Protein AF-A0AAU6KFI2-F1 (afdb_monomer)

Solvent-accessible surface area (backbone atoms only — not comparable to full-atom values): 9876 Å² total; per-resi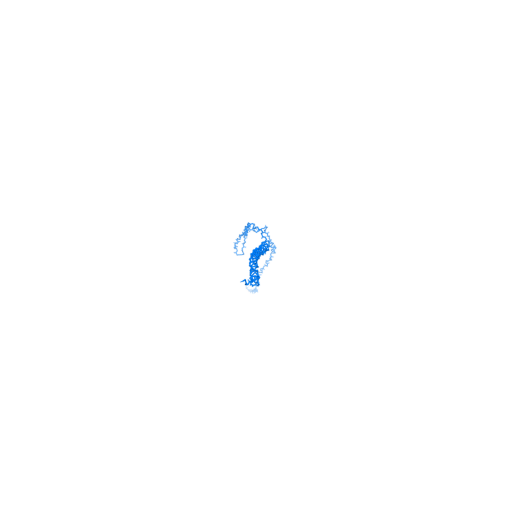due (Å²): 135,86,82,89,79,89,77,86,73,82,93,70,80,80,79,83,76,83,74,81,78,79,80,74,78,74,84,74,73,82,85,69,81,79,74,65,102,56,86,59,60,63,48,74,50,75,45,99,86,72,48,74,49,73,48,70,58,79,76,77,81,71,77,72,80,70,75,82,68,79,86,72,51,65,66,58,52,47,42,49,55,64,44,54,45,42,50,50,51,53,51,48,52,52,51,50,52,50,50,53,52,50,51,51,51,52,52,50,50,52,52,51,51,51,50,50,56,52,50,50,52,51,47,50,52,55,57,51,60,57,59,62,62,54,58,57,58,59,52,52,52,52,50,49,51,51,66,72,65,62,72,84,125

pLDDT: mean 76.29, std 14.32, range [43.41, 98.62]

Mean predicted aligned error: 21.44 Å

Sequence (153 aa):
MYPEHTGHLPAERAVTIHQPTPITPVQAAPLVPVQPAGVPAVASIVLPDGRVVTGYAIEPAKPEPVAAKPAVSRAAVNIALGGIGFAAFCGGLALLTAFVAALAAFIHQLIILAAVIFGGWIAVQVFSANSHRGSGTTVNIRKAVIKRNHFHG

Secondary structure (DSSP, 8-state):
----------S-------PPPP-PPP-PPP------SS--SEEEEE-TTS-EEEEEPPPP-PPP---------HHHHHIIIIIIIHHHHHHHHHHHHHHHHHHHHHHHHHHHHHHHHHHHHHHHHHHHHHHGGGHHHHHHHHHHHHHHS----

Foldseek 3Di:
DDDDDDDDDDPDDDDPDDDPDDDDPDPDDPPDPPDDPDDPQKDWDQDPVRDIDIDGDDDPPDPDPPPPDPPPPPVNVCCVCVPVVVCCVVVVVVVVVVVVVVVVVVVVVVVVVVCCVVVVVVVCVVVVVVVVVCVVVVVVVVVVVCVVPPDDD

Structure (mmCIF, N/CA/C/O backbone):
data_AF-A0AAU6KFI2-F1
#
_entry.id   AF-A0AAU6KFI2-F1
#
loop_
_atom_site.group_PDB
_atom_site.id
_atom_site.type_symbol
_atom_site.label_atom_id
_atom_site.label_alt_id
_atom_site.label_comp_id
_atom_site.label_asym_id
_atom_site.label_entity_id
_atom_site.label_seq_id
_atom_site.pdbx_PDB_ins_code
_atom_site.Cartn_x
_atom_site.Cartn_y
_atom_site.Cartn_z
_atom_site.occupancy
_atom_site.B_iso_or_equiv
_atom_site.auth_seq_id
_atom_site.auth_comp_id
_atom_site.auth_asym_id
_atom_site.auth_atom_id
_atom_site.pdbx_PDB_model_num
ATOM 1 N N . MET A 1 1 ? -64.969 -47.205 138.471 1.00 43.41 1 MET A N 1
ATOM 2 C CA . MET A 1 1 ? -64.403 -48.437 137.882 1.00 43.41 1 MET A CA 1
ATOM 3 C C . MET A 1 1 ? -64.294 -48.227 136.380 1.00 43.41 1 MET A C 1
ATOM 5 O O . MET A 1 1 ? -65.293 -47.868 135.777 1.00 43.41 1 MET A O 1
ATOM 9 N N . TYR A 1 2 ? -63.086 -48.363 135.836 1.00 52.19 2 TYR A N 1
ATOM 10 C CA . TYR A 1 2 ? -62.736 -48.271 134.405 1.00 52.19 2 TYR A CA 1
ATOM 11 C C . TYR A 1 2 ? -63.232 -49.519 133.622 1.00 52.19 2 TYR A C 1
ATOM 13 O O . TYR A 1 2 ? -63.506 -50.528 134.278 1.00 52.19 2 TYR A O 1
ATOM 21 N N . PRO A 1 3 ? -63.368 -49.482 132.273 1.00 60.31 3 PRO A N 1
ATOM 22 C CA . PRO A 1 3 ? -62.193 -49.674 131.413 1.00 60.31 3 PRO A CA 1
ATOM 23 C C . PRO A 1 3 ? -62.096 -48.759 130.179 1.00 60.31 3 PRO A C 1
ATOM 25 O O . PRO A 1 3 ? -63.072 -48.422 129.518 1.00 60.31 3 PRO A O 1
ATOM 28 N N . GLU A 1 4 ? -60.847 -48.415 129.882 1.00 55.41 4 GLU A N 1
ATOM 29 C CA . GLU A 1 4 ? -60.337 -47.905 128.612 1.00 55.41 4 GLU A CA 1
ATOM 30 C C . GLU A 1 4 ? -60.662 -48.873 127.468 1.00 55.41 4 GLU A C 1
ATOM 32 O O . GLU A 1 4 ? -60.539 -50.086 127.646 1.00 55.41 4 GLU A O 1
ATOM 37 N N . HIS A 1 5 ? -61.011 -48.354 126.289 1.00 57.47 5 HIS A N 1
ATOM 38 C CA . HIS A 1 5 ? -60.872 -49.069 125.016 1.00 57.47 5 HIS A CA 1
ATOM 39 C C . HIS A 1 5 ? -60.175 -48.149 124.012 1.00 57.47 5 HIS A C 1
ATOM 41 O O . HIS A 1 5 ? -60.751 -47.204 123.474 1.00 57.47 5 HIS A O 1
ATOM 47 N N . THR A 1 6 ? -58.907 -48.461 123.768 1.00 59.72 6 THR A N 1
ATOM 48 C CA . THR A 1 6 ? -58.037 -47.888 122.747 1.00 59.72 6 THR A CA 1
ATOM 49 C C . THR A 1 6 ? -58.471 -48.365 121.359 1.00 59.72 6 THR A C 1
ATOM 51 O O . THR A 1 6 ? -58.119 -49.451 120.904 1.00 59.72 6 THR A O 1
ATOM 54 N N . GLY A 1 7 ? -59.255 -47.543 120.661 1.00 53.34 7 GLY A N 1
ATOM 55 C CA . GLY A 1 7 ? -59.575 -47.754 119.251 1.00 53.34 7 GLY A CA 1
ATOM 56 C C . GLY A 1 7 ? -58.406 -47.346 118.354 1.00 53.34 7 GLY A C 1
ATOM 57 O O . GLY A 1 7 ? -58.128 -46.159 118.198 1.00 53.34 7 GLY A O 1
ATOM 58 N N . HIS A 1 8 ? -57.732 -48.328 117.756 1.00 60.16 8 HIS A N 1
ATOM 59 C CA . HIS A 1 8 ? -56.796 -48.138 116.647 1.00 60.16 8 HIS A CA 1
ATOM 60 C C . HIS A 1 8 ? -57.468 -47.338 115.516 1.00 60.16 8 HIS A C 1
ATOM 62 O O . HIS A 1 8 ? -58.372 -47.846 114.853 1.00 60.16 8 HIS A O 1
ATOM 68 N N . LEU A 1 9 ? -57.014 -46.108 115.265 1.00 59.41 9 LEU A N 1
ATOM 69 C CA . LEU A 1 9 ? -57.323 -45.391 114.027 1.00 59.41 9 LEU A CA 1
ATOM 70 C C . LEU A 1 9 ? -56.168 -45.591 113.031 1.00 59.41 9 LEU A C 1
ATOM 72 O O . LEU A 1 9 ? -55.005 -45.581 113.442 1.00 59.41 9 LEU A O 1
ATOM 76 N N . PRO A 1 10 ? -56.469 -45.829 111.743 1.00 61.06 10 PRO A N 1
ATOM 77 C CA . PRO A 1 10 ? -55.486 -46.257 110.757 1.00 61.06 10 PRO A CA 1
ATOM 78 C C . PRO A 1 10 ? -54.402 -45.201 110.532 1.00 61.06 10 PRO A C 1
ATOM 80 O O . PRO A 1 10 ? -54.672 -44.021 110.301 1.00 61.06 10 PRO A O 1
ATOM 83 N N . ALA A 1 11 ? -53.157 -45.666 110.591 1.00 60.75 11 ALA A N 1
ATOM 84 C CA . ALA A 1 11 ? -51.952 -44.897 110.348 1.00 60.75 11 ALA A CA 1
ATOM 85 C C . ALA A 1 11 ? -51.707 -44.724 108.843 1.00 60.75 11 ALA A C 1
ATOM 87 O O . ALA A 1 11 ? -50.757 -45.281 108.319 1.00 60.75 11 ALA A O 1
ATOM 88 N N . GLU A 1 12 ? -52.552 -43.965 108.144 1.00 58.56 12 GLU A N 1
ATOM 89 C CA . GLU A 1 12 ? -52.175 -43.384 106.850 1.00 58.56 12 GLU A CA 1
ATOM 90 C C . GLU A 1 12 ? -53.137 -42.250 106.482 1.00 58.56 12 GLU A C 1
ATOM 92 O O . GLU A 1 12 ? -54.210 -42.449 105.912 1.00 58.56 12 GLU A O 1
ATOM 97 N N . ARG A 1 13 ? -52.780 -41.014 106.844 1.00 61.25 13 ARG A N 1
ATOM 98 C CA . ARG A 1 13 ? -53.445 -39.839 106.278 1.00 61.25 13 ARG A CA 1
ATOM 99 C C . ARG A 1 13 ? -52.887 -39.669 104.869 1.00 61.25 13 ARG A C 1
ATOM 101 O O . ARG A 1 13 ? -51.708 -39.359 104.727 1.00 61.25 13 ARG A O 1
ATOM 108 N N . ALA A 1 14 ? -53.732 -39.894 103.863 1.00 64.69 14 ALA A N 1
ATOM 109 C CA . ALA A 1 14 ? -53.393 -39.711 102.458 1.00 64.69 14 ALA A CA 1
ATOM 110 C C . ALA A 1 14 ? -52.655 -38.379 102.254 1.00 64.69 14 ALA A C 1
ATOM 112 O O . ALA A 1 14 ? -53.167 -37.309 102.592 1.00 64.69 14 ALA A O 1
ATOM 113 N N . VAL A 1 15 ? -51.426 -38.461 101.746 1.00 68.75 15 VAL A N 1
ATOM 114 C CA . VAL A 1 15 ? -50.621 -37.293 101.393 1.00 68.75 15 VAL A CA 1
ATOM 115 C C . VAL A 1 15 ? -51.327 -36.586 100.242 1.00 68.75 15 VAL A C 1
ATOM 117 O O . VAL A 1 15 ? -51.496 -37.159 99.167 1.00 68.75 15 VAL A O 1
ATOM 120 N N . THR A 1 16 ? -51.752 -35.341 100.455 1.00 68.12 16 THR A N 1
ATOM 121 C CA . THR A 1 16 ? -52.278 -34.496 99.380 1.00 68.12 16 THR A CA 1
ATOM 122 C C . THR A 1 16 ? -51.123 -34.144 98.446 1.00 68.12 16 THR A C 1
ATOM 124 O O . THR A 1 16 ? -50.359 -33.215 98.700 1.00 68.12 16 THR A O 1
ATOM 127 N N . ILE A 1 17 ? -50.955 -34.924 97.380 1.00 75.69 17 ILE A N 1
ATOM 128 C CA . ILE A 1 17 ? -49.964 -34.649 96.340 1.00 75.69 17 ILE A CA 1
ATOM 129 C C . ILE A 1 17 ? -50.450 -33.422 95.566 1.00 75.69 17 ILE A C 1
ATOM 131 O O . ILE A 1 17 ? -51.421 -33.494 94.814 1.00 75.69 17 ILE A O 1
ATOM 135 N N . HIS A 1 18 ? -49.778 -32.286 95.753 1.00 71.94 18 HIS A N 1
ATOM 136 C CA . HIS A 1 18 ? -49.984 -31.115 94.909 1.00 71.94 18 HIS A CA 1
ATOM 137 C C . HIS A 1 18 ? -49.506 -31.441 93.493 1.00 71.94 18 HIS A C 1
ATOM 139 O O . HIS A 1 18 ? -48.306 -31.520 93.232 1.00 71.94 18 HIS A O 1
ATOM 145 N N . GLN A 1 19 ? -50.449 -31.640 92.574 1.00 78.25 19 GLN A N 1
ATOM 146 C CA . GLN A 1 19 ? -50.135 -31.700 91.153 1.00 78.25 19 GLN A CA 1
ATOM 147 C C . GLN A 1 19 ? -49.941 -30.270 90.633 1.00 78.25 19 GLN A C 1
ATOM 149 O O . GLN A 1 19 ? -50.827 -29.435 90.830 1.00 78.25 19 GLN A O 1
ATOM 154 N N . PRO A 1 20 ? -48.803 -29.953 89.993 1.00 75.44 20 PRO A N 1
ATOM 155 C CA . PRO A 1 20 ? -48.634 -28.663 89.348 1.00 75.44 20 PRO A CA 1
ATOM 156 C C . PRO A 1 20 ? -49.635 -28.549 88.198 1.00 75.44 20 PRO A C 1
ATOM 158 O O . PRO A 1 20 ? -49.626 -29.360 87.272 1.00 75.44 20 PRO A O 1
ATOM 161 N N . THR A 1 21 ? -50.503 -27.540 88.261 1.00 79.19 21 THR A N 1
ATOM 162 C CA . THR A 1 21 ? -51.395 -27.192 87.154 1.00 79.19 21 THR A CA 1
ATOM 163 C C . THR A 1 21 ? -50.538 -26.817 85.942 1.00 79.19 21 THR A C 1
ATOM 165 O O . THR A 1 21 ? -49.721 -25.897 86.053 1.00 79.19 21 THR A O 1
ATOM 168 N N . PRO A 1 22 ? -50.687 -27.491 84.788 1.00 75.44 22 PRO A N 1
ATOM 169 C CA . PRO A 1 22 ? -49.952 -27.127 83.587 1.00 75.44 22 PRO A CA 1
ATOM 170 C C . PRO A 1 22 ? -50.289 -25.690 83.185 1.00 75.44 22 PRO A C 1
ATOM 172 O O . PRO A 1 22 ? -51.450 -25.363 82.938 1.00 75.44 22 PRO A O 1
ATOM 175 N N . ILE A 1 23 ? -49.275 -24.825 83.123 1.00 77.38 23 ILE A N 1
ATOM 176 C CA . ILE A 1 23 ? -49.430 -23.483 82.562 1.00 77.38 23 ILE A CA 1
ATOM 177 C C . ILE A 1 23 ? -49.663 -23.674 81.065 1.00 77.38 23 ILE 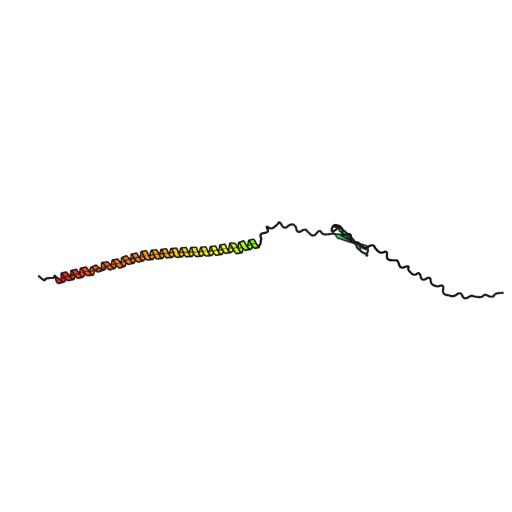A C 1
ATOM 179 O O . ILE A 1 23 ? -48.770 -24.114 80.341 1.00 77.38 23 ILE A O 1
ATOM 183 N N . THR A 1 24 ? -50.874 -23.381 80.600 1.00 75.00 24 THR A N 1
ATOM 184 C CA . THR A 1 24 ? -51.180 -23.366 79.171 1.00 75.00 24 THR A CA 1
ATOM 185 C C . THR A 1 24 ? -50.297 -22.315 78.501 1.00 75.00 24 THR A C 1
ATOM 187 O O . THR A 1 24 ? -50.376 -21.145 78.893 1.00 75.00 24 THR A O 1
ATOM 190 N N . PRO A 1 25 ? -49.455 -22.683 77.520 1.00 69.75 25 PRO A N 1
ATOM 191 C CA . PRO A 1 25 ? -48.663 -21.704 76.797 1.00 69.75 25 PRO A CA 1
ATOM 192 C C . PRO A 1 25 ? -49.626 -20.741 76.104 1.00 69.75 25 PRO A C 1
ATOM 194 O O . PRO A 1 25 ? -50.437 -21.145 75.271 1.00 69.75 25 PRO A O 1
ATOM 197 N N . VAL A 1 26 ? -49.564 -19.465 76.485 1.00 71.56 26 VAL A N 1
ATOM 198 C CA . VAL A 1 26 ? -50.261 -18.402 75.762 1.00 71.56 26 VAL A CA 1
ATOM 199 C C . VAL A 1 26 ? -49.725 -18.444 74.335 1.00 71.56 26 VAL A C 1
ATOM 201 O O . VAL A 1 26 ? -48.511 -18.384 74.138 1.00 71.56 26 VAL A O 1
ATOM 204 N N . GLN A 1 27 ? -50.610 -18.592 73.347 1.00 67.88 27 GLN A N 1
ATOM 205 C CA . GLN A 1 27 ? -50.243 -18.455 71.940 1.00 67.88 27 GLN A CA 1
ATOM 206 C C . GLN A 1 27 ? -49.642 -17.061 71.750 1.00 67.88 27 GLN A C 1
ATOM 208 O O . GLN A 1 27 ? -50.361 -16.065 71.674 1.00 67.88 27 GLN A O 1
ATOM 213 N N . ALA A 1 28 ? -48.311 -16.985 71.723 1.00 67.12 28 ALA A N 1
ATOM 214 C CA . ALA A 1 28 ? -47.614 -15.779 71.329 1.00 67.12 28 ALA A CA 1
ATOM 215 C C . ALA A 1 28 ? -48.055 -15.463 69.898 1.00 67.12 28 ALA A C 1
ATOM 217 O O . ALA A 1 28 ? -47.961 -16.318 69.013 1.00 67.12 28 ALA A O 1
ATOM 218 N N . ALA A 1 29 ? -48.592 -14.258 69.693 1.00 72.12 29 ALA A N 1
ATOM 219 C CA . ALA A 1 29 ? -48.942 -13.788 68.364 1.00 72.12 29 ALA A CA 1
ATOM 220 C C . ALA A 1 29 ? -47.723 -13.958 67.436 1.00 72.12 29 ALA A C 1
ATOM 222 O O . ALA A 1 29 ? -46.593 -13.743 67.892 1.00 72.12 29 ALA A O 1
ATOM 223 N N . PRO A 1 30 ? -47.917 -14.351 66.164 1.00 61.62 30 PRO A N 1
ATOM 224 C CA . PRO A 1 30 ? -46.817 -14.493 65.224 1.00 61.62 30 PRO A CA 1
ATOM 225 C C . PRO A 1 30 ? -45.983 -13.213 65.227 1.00 61.62 30 PRO A C 1
ATOM 227 O O . PRO A 1 30 ? -46.512 -12.129 64.975 1.00 61.62 30 PRO A O 1
ATOM 230 N N . LEU A 1 31 ? -44.692 -13.331 65.541 1.00 64.19 31 LEU A N 1
ATOM 231 C CA . LEU A 1 31 ? -43.749 -12.228 65.401 1.00 64.19 31 LEU A CA 1
ATOM 232 C C . LEU A 1 31 ? -43.617 -11.937 63.907 1.00 64.19 31 LEU A C 1
ATOM 234 O O . LEU A 1 31 ? -42.824 -12.559 63.205 1.00 64.19 31 LEU A O 1
ATOM 238 N N . VAL A 1 32 ? -44.454 -11.031 63.409 1.00 60.62 32 VAL A N 1
ATOM 239 C CA . VAL A 1 32 ? -44.345 -10.516 62.050 1.00 60.62 32 VAL A CA 1
ATOM 240 C C . VAL A 1 32 ? -43.098 -9.637 62.018 1.00 60.62 32 VAL A C 1
ATOM 242 O O . VAL A 1 32 ? -43.030 -8.671 62.784 1.00 60.62 32 VAL A O 1
ATOM 245 N N . PRO A 1 33 ? -42.105 -9.929 61.162 1.00 61.53 33 PRO A N 1
ATOM 246 C CA . PRO A 1 33 ? -40.993 -9.020 60.963 1.00 61.53 33 PRO A CA 1
ATOM 247 C C . PRO A 1 33 ? -41.548 -7.727 60.363 1.00 61.53 33 PRO A C 1
ATOM 249 O O . PRO A 1 33 ? -41.866 -7.661 59.176 1.00 61.53 33 PRO A O 1
ATOM 252 N N . VAL A 1 34 ? -41.690 -6.689 61.183 1.00 64.38 34 VAL A N 1
ATOM 253 C CA . VAL A 1 34 ? -41.806 -5.324 60.676 1.00 64.38 34 VAL A CA 1
ATOM 254 C C . VAL A 1 34 ? -40.439 -4.998 60.101 1.00 64.38 34 VAL A C 1
ATOM 256 O O . VAL A 1 34 ? -39.496 -4.734 60.843 1.00 64.38 34 VAL A O 1
ATOM 259 N N . GLN A 1 35 ? -40.306 -5.086 58.777 1.00 56.34 35 GLN A N 1
ATOM 260 C CA . GLN A 1 35 ? -39.163 -4.491 58.101 1.00 56.34 35 GLN A CA 1
ATOM 261 C C . GLN A 1 35 ? -39.285 -2.971 58.254 1.00 56.34 35 GLN A C 1
ATOM 263 O O . GLN A 1 35 ? -40.267 -2.394 57.779 1.00 56.34 35 GLN A O 1
ATOM 268 N N . PRO A 1 36 ? -38.322 -2.299 58.907 1.00 61.38 36 PRO A N 1
ATOM 269 C CA . PRO A 1 36 ? -38.232 -0.853 58.820 1.00 61.38 36 PRO A CA 1
ATOM 270 C C . PRO A 1 36 ? -38.048 -0.488 57.343 1.00 61.38 36 PRO A C 1
ATOM 272 O O . PRO A 1 36 ? -37.362 -1.203 56.611 1.00 61.38 36 PRO A O 1
ATOM 275 N N . ALA A 1 37 ? -38.652 0.610 56.889 1.00 60.34 37 ALA A N 1
ATOM 276 C CA . ALA A 1 37 ? -38.574 1.087 55.504 1.00 60.34 37 ALA A C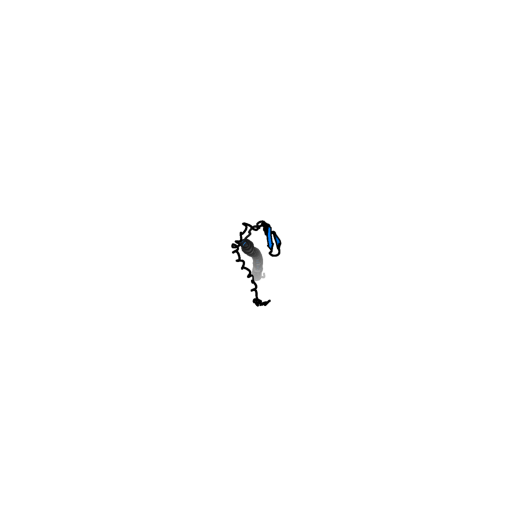A 1
ATOM 277 C C . ALA A 1 37 ? -37.179 1.653 55.128 1.00 60.34 37 ALA A C 1
ATOM 279 O O . ALA A 1 37 ? -37.064 2.679 54.464 1.00 60.34 37 ALA A O 1
ATOM 280 N N . GLY A 1 38 ? -36.111 1.004 55.590 1.00 63.69 38 GLY A N 1
ATOM 281 C CA . GLY A 1 38 ? -34.713 1.385 55.446 1.00 63.69 38 GLY A CA 1
ATOM 282 C C . GLY A 1 38 ? -33.835 0.589 56.412 1.00 63.69 38 GLY A C 1
ATOM 283 O O . GLY A 1 38 ? -34.314 0.087 57.428 1.00 63.69 38 GLY A O 1
ATOM 284 N N . VAL A 1 39 ? -32.542 0.461 56.107 1.00 62.91 39 VAL A N 1
ATOM 285 C CA . VAL A 1 39 ? -31.578 -0.114 57.055 1.00 62.91 39 VAL A CA 1
ATOM 286 C C . VAL A 1 39 ? -31.430 0.885 58.209 1.00 62.91 39 VAL A C 1
ATOM 288 O O . VAL A 1 39 ? -30.985 2.008 57.968 1.00 62.91 39 VAL A O 1
ATOM 291 N N . PRO A 1 40 ? -31.830 0.540 59.445 1.00 63.22 40 PRO A N 1
ATOM 292 C CA . PRO A 1 40 ? -31.684 1.450 60.569 1.00 63.22 40 PRO A CA 1
ATOM 293 C C . PRO A 1 40 ? -30.194 1.709 60.805 1.00 63.22 40 PRO A C 1
ATOM 295 O O . PRO A 1 40 ? -29.408 0.771 60.919 1.00 63.22 40 PRO A O 1
ATOM 298 N N . ALA A 1 41 ? -29.805 2.984 60.886 1.00 65.62 41 ALA A N 1
ATOM 299 C CA . ALA A 1 41 ? -28.415 3.379 61.128 1.00 65.62 41 ALA A CA 1
ATOM 300 C C . ALA A 1 41 ? -27.854 2.765 62.425 1.00 65.62 41 ALA A C 1
ATOM 302 O O . ALA A 1 41 ? -26.657 2.501 62.525 1.00 65.62 41 ALA A O 1
ATOM 303 N N . VAL A 1 42 ? -28.733 2.501 63.399 1.00 73.56 42 VAL A N 1
ATOM 304 C CA . VAL A 1 42 ? -28.419 1.833 64.662 1.00 73.56 42 VAL A CA 1
ATOM 305 C C . VAL A 1 42 ? -29.553 0.874 65.018 1.00 73.56 42 VAL A C 1
ATOM 307 O O . VAL A 1 42 ? -30.719 1.267 65.003 1.00 73.56 42 VAL A O 1
ATOM 310 N N . ALA A 1 43 ? -29.220 -0.366 65.368 1.00 79.56 43 ALA A N 1
ATOM 311 C CA . ALA A 1 43 ? -30.165 -1.356 65.878 1.00 79.56 43 ALA A CA 1
ATOM 312 C C . ALA A 1 43 ? -29.624 -1.974 67.170 1.00 79.56 43 ALA A C 1
ATOM 314 O O . ALA A 1 43 ? -28.444 -2.305 67.248 1.00 79.56 43 ALA A O 1
ATOM 315 N N . SER A 1 44 ? -30.477 -2.141 68.180 1.00 79.00 44 SER A N 1
ATOM 316 C CA . SER A 1 44 ? -30.097 -2.743 69.460 1.00 79.00 44 SER A CA 1
ATOM 317 C C . SER A 1 44 ? -31.005 -3.923 69.786 1.00 79.00 44 SER A C 1
ATOM 319 O O . SER A 1 44 ? -32.220 -3.830 69.616 1.00 79.00 44 SER A O 1
ATOM 321 N N . ILE A 1 45 ? -30.415 -5.039 70.216 1.00 82.38 45 ILE A N 1
ATOM 322 C CA . ILE A 1 45 ? -31.125 -6.280 70.544 1.00 82.38 45 ILE A CA 1
ATOM 323 C C . ILE A 1 45 ? -30.661 -6.762 71.919 1.00 82.38 45 ILE A C 1
ATOM 325 O O . ILE A 1 45 ? -29.461 -6.810 72.197 1.00 82.38 45 ILE A O 1
ATOM 329 N N . VAL A 1 46 ? -31.618 -7.134 72.773 1.00 85.50 46 VAL A N 1
ATOM 330 C CA . VAL A 1 46 ? -31.357 -7.739 74.085 1.00 85.50 46 VAL A CA 1
ATOM 331 C C . VAL A 1 46 ? -31.331 -9.258 73.929 1.00 85.50 46 VAL A C 1
ATOM 333 O O . VAL A 1 46 ? -32.303 -9.853 73.462 1.00 85.50 46 VAL A O 1
ATOM 336 N N . LEU A 1 47 ? -30.216 -9.884 74.293 1.00 85.69 47 LEU A N 1
ATOM 337 C CA . LEU A 1 47 ? -30.054 -11.334 74.265 1.00 85.69 47 LEU A CA 1
ATOM 338 C C . LEU A 1 47 ? -30.714 -11.988 75.495 1.00 85.69 47 LEU A C 1
ATOM 340 O O . LEU A 1 47 ? -30.906 -11.332 76.521 1.00 85.69 47 LEU A O 1
ATOM 344 N N . PRO A 1 48 ? -31.033 -13.297 75.433 1.00 81.56 48 PRO A N 1
ATOM 345 C CA . PRO A 1 48 ? -31.660 -14.033 76.541 1.00 81.56 48 PRO A CA 1
ATOM 346 C C . PRO A 1 48 ? -30.837 -14.065 77.838 1.00 81.56 48 PRO A C 1
ATOM 348 O O . PRO A 1 48 ? -31.362 -14.378 78.900 1.00 81.56 48 PRO A O 1
ATOM 351 N N . ASP A 1 49 ? -29.546 -13.752 77.751 1.00 83.56 49 ASP A N 1
ATOM 352 C CA . ASP A 1 49 ? -28.609 -13.643 78.870 1.00 83.56 49 ASP A CA 1
ATOM 353 C C . ASP A 1 49 ? -28.552 -12.228 79.483 1.00 83.56 49 ASP A C 1
ATOM 355 O O . ASP A 1 49 ? -27.726 -11.960 80.354 1.00 83.56 49 ASP A O 1
ATOM 359 N N . GLY A 1 50 ? -29.417 -11.316 79.028 1.00 83.94 50 GLY A N 1
ATOM 360 C CA . GLY A 1 50 ? -29.507 -9.936 79.501 1.00 83.94 50 GLY A CA 1
ATOM 361 C C . GLY A 1 50 ? -28.500 -8.976 78.865 1.00 83.94 50 GLY A C 1
ATOM 362 O O . GLY A 1 50 ? -28.494 -7.793 79.207 1.00 83.94 50 GLY A O 1
ATOM 363 N N . ARG A 1 51 ? -27.650 -9.432 77.936 1.00 88.00 51 ARG A N 1
ATOM 364 C CA . ARG A 1 51 ? -26.689 -8.558 77.247 1.00 88.00 51 ARG A CA 1
ATOM 365 C C . ARG A 1 51 ? -27.367 -7.766 76.134 1.00 88.00 51 ARG A C 1
ATOM 367 O O . ARG A 1 51 ? -28.166 -8.304 75.377 1.00 88.00 51 ARG A O 1
ATOM 374 N N . VAL A 1 52 ? -27.007 -6.492 75.999 1.00 86.75 52 VAL A N 1
ATOM 375 C CA . VAL A 1 52 ? -27.501 -5.616 74.926 1.00 86.75 52 VAL A CA 1
ATOM 376 C C . VAL A 1 52 ? -26.429 -5.494 73.846 1.00 86.75 52 VAL A C 1
ATOM 378 O O . VAL A 1 52 ? -25.322 -5.034 74.124 1.00 86.75 52 VAL A O 1
ATOM 381 N N . VAL A 1 53 ? -26.744 -5.903 72.616 1.00 83.75 53 VAL A N 1
ATOM 382 C CA . VAL A 1 53 ? -25.859 -5.761 71.450 1.00 83.75 53 VAL A CA 1
ATOM 383 C C . VAL A 1 53 ? -26.391 -4.646 70.564 1.00 83.75 53 VAL A C 1
ATOM 385 O O . VAL A 1 53 ? -27.497 -4.747 70.036 1.00 83.75 53 VAL A O 1
ATOM 388 N N . THR A 1 54 ? -25.588 -3.598 70.384 1.00 85.25 54 THR A N 1
ATOM 389 C CA . THR A 1 54 ? -25.905 -2.469 69.502 1.00 85.25 54 THR A CA 1
ATOM 390 C C . THR A 1 54 ? -25.053 -2.553 68.241 1.00 85.25 54 THR A C 1
ATOM 392 O O . THR A 1 54 ? -23.830 -2.446 68.302 1.00 85.25 54 THR A O 1
ATOM 395 N N . GLY A 1 55 ? -25.702 -2.761 67.100 1.00 81.62 55 GLY A N 1
ATOM 396 C CA . GLY A 1 55 ? -25.094 -2.712 65.778 1.00 81.62 55 GLY A CA 1
ATOM 397 C C . GLY A 1 55 ? -25.266 -1.335 65.141 1.00 81.62 55 GLY A C 1
ATOM 398 O O . GLY A 1 55 ? -26.330 -0.727 65.250 1.00 81.62 55 GLY A O 1
ATOM 399 N N . TYR A 1 56 ? -24.226 -0.873 64.451 1.00 78.06 56 TYR A N 1
ATOM 400 C CA . TYR A 1 56 ? -24.250 0.324 63.611 1.00 78.06 56 TYR A CA 1
ATOM 401 C C . TYR A 1 56 ? -24.183 -0.113 62.148 1.00 78.06 56 TYR A C 1
ATOM 403 O O . TYR A 1 56 ? -23.342 -0.941 61.790 1.00 78.06 56 TYR A O 1
ATOM 411 N N . ALA A 1 57 ? -25.062 0.417 61.301 1.00 71.50 57 ALA A N 1
ATOM 412 C CA . ALA A 1 57 ? -24.998 0.170 59.869 1.00 71.50 57 ALA A CA 1
ATOM 413 C C . ALA A 1 57 ? -23.916 1.064 59.252 1.00 71.50 57 ALA A C 1
ATOM 415 O O . ALA A 1 57 ? -23.997 2.289 59.319 1.00 71.50 57 ALA A O 1
ATOM 416 N N . ILE A 1 58 ? -22.900 0.450 58.646 1.00 67.25 58 ILE A N 1
ATOM 417 C CA . ILE A 1 58 ? -21.937 1.162 57.805 1.00 67.25 58 ILE A CA 1
ATOM 418 C C . ILE A 1 58 ? -22.555 1.226 56.411 1.00 67.25 58 ILE A C 1
ATOM 420 O O . ILE A 1 58 ? -22.801 0.191 55.790 1.00 67.25 58 ILE A O 1
ATOM 424 N N . GLU A 1 59 ? -22.843 2.435 55.937 1.00 64.31 59 GLU A N 1
ATOM 425 C CA . GLU A 1 59 ? -23.305 2.642 54.568 1.00 64.31 59 GLU A CA 1
ATOM 426 C C . GLU A 1 59 ? -22.218 2.121 53.606 1.00 64.31 59 GLU A C 1
ATOM 428 O O . GLU A 1 59 ? -21.046 2.477 53.772 1.00 64.31 59 GLU A O 1
ATOM 433 N N . PRO A 1 60 ? -22.543 1.243 52.635 1.00 65.25 60 PRO A N 1
ATOM 434 C CA . PRO A 1 60 ? -21.558 0.771 51.674 1.00 65.25 60 PRO A CA 1
ATOM 435 C C . PRO A 1 60 ? -20.954 1.982 50.973 1.00 65.25 60 PRO A C 1
ATOM 437 O O . PRO A 1 60 ? -21.693 2.779 50.392 1.00 65.25 60 PRO A O 1
ATOM 440 N N . ALA A 1 61 ? -19.629 2.129 51.045 1.00 63.69 61 ALA A N 1
ATOM 441 C CA . ALA A 1 61 ? -18.914 3.208 50.383 1.00 63.69 61 ALA A CA 1
ATOM 442 C C . ALA A 1 61 ? -19.335 3.250 48.909 1.00 63.69 61 ALA A C 1
ATOM 444 O O . ALA A 1 61 ? -18.996 2.366 48.119 1.00 63.69 61 ALA A O 1
ATOM 445 N N . LYS A 1 62 ? -20.139 4.257 48.561 1.00 58.91 62 LYS A N 1
ATOM 446 C CA . LYS A 1 62 ? -20.554 4.522 47.188 1.00 58.91 62 LYS A CA 1
ATOM 447 C C . LYS A 1 62 ? -19.264 4.729 46.391 1.00 58.91 62 LYS A C 1
ATOM 449 O O . LYS A 1 62 ? -18.503 5.626 46.756 1.00 58.91 62 LYS A O 1
ATOM 454 N N . PRO A 1 63 ? -18.981 3.933 45.346 1.00 62.16 63 PRO A N 1
ATOM 455 C CA . PRO A 1 63 ? -17.857 4.225 44.478 1.00 62.16 63 PRO A CA 1
ATOM 456 C C . PRO A 1 63 ? -18.110 5.610 43.892 1.00 62.16 63 PRO A C 1
ATOM 458 O O . PRO A 1 63 ? -19.135 5.840 43.246 1.00 62.16 63 PRO A O 1
ATOM 461 N N . GLU A 1 64 ? -17.215 6.543 44.189 1.00 59.38 64 GLU A N 1
ATOM 462 C CA . GLU A 1 64 ? -17.211 7.865 43.584 1.00 59.38 64 GLU A CA 1
ATOM 463 C C . GLU A 1 64 ? -17.274 7.688 42.056 1.00 59.38 64 GLU A C 1
ATOM 465 O O . GLU A 1 64 ? -16.580 6.806 41.529 1.00 59.38 64 GLU A O 1
ATOM 470 N N . PRO A 1 65 ? -18.129 8.426 41.320 1.00 62.09 65 PRO A N 1
ATOM 471 C CA . PRO A 1 65 ? -18.223 8.269 39.879 1.00 62.09 65 PRO A CA 1
ATOM 472 C C . PRO A 1 65 ? -16.871 8.637 39.274 1.00 62.09 65 PRO A C 1
ATOM 474 O O . PRO A 1 65 ? -16.535 9.811 39.136 1.00 62.09 65 PRO A O 1
ATOM 477 N N . VAL A 1 66 ? -16.081 7.618 38.935 1.00 63.94 66 VAL A N 1
ATOM 478 C CA . VAL A 1 66 ? -14.854 7.762 38.160 1.00 63.94 66 VAL A CA 1
ATOM 479 C C . VAL A 1 66 ? -15.244 8.564 36.929 1.00 63.94 66 VAL A C 1
ATOM 481 O O . VAL A 1 66 ? -16.079 8.099 36.149 1.00 63.94 66 VAL A O 1
ATOM 484 N N . ALA A 1 67 ? -14.706 9.783 36.816 1.00 61.91 67 ALA A N 1
ATOM 485 C CA . ALA A 1 67 ? -14.958 10.704 35.717 1.00 61.91 67 ALA A CA 1
ATOM 486 C C . ALA A 1 67 ? -15.104 9.913 34.416 1.00 61.91 67 ALA A C 1
ATOM 488 O O . ALA A 1 67 ? -14.201 9.144 34.072 1.00 61.91 67 ALA A O 1
ATOM 489 N N . ALA A 1 68 ? -16.267 10.030 33.768 1.00 63.03 68 ALA A N 1
ATOM 490 C CA . ALA A 1 68 ? -16.645 9.199 32.635 1.00 63.03 68 ALA A CA 1
ATOM 491 C C . ALA A 1 68 ? -15.530 9.224 31.582 1.00 63.03 68 ALA A C 1
ATOM 493 O O . ALA A 1 68 ? -15.384 10.180 30.820 1.00 63.03 68 ALA A O 1
ATOM 494 N N . LYS A 1 69 ? -14.704 8.174 31.565 1.00 61.56 69 LYS A N 1
ATOM 495 C CA . LYS A 1 69 ? -13.687 7.992 30.537 1.00 61.56 69 LYS A CA 1
ATOM 496 C C . LYS A 1 69 ? -14.439 7.943 29.206 1.00 61.56 69 LYS A C 1
ATOM 498 O O . LYS A 1 69 ? -15.438 7.220 29.144 1.00 61.56 69 LYS A O 1
ATOM 503 N N . PRO A 1 70 ? -14.014 8.687 28.164 1.00 65.25 70 PRO A N 1
ATOM 504 C CA . PRO A 1 70 ? -14.705 8.659 26.885 1.00 65.25 70 PRO A CA 1
ATOM 505 C C . PRO A 1 70 ? -14.868 7.201 26.472 1.00 65.25 70 PRO A C 1
ATOM 507 O O . PRO A 1 70 ? -13.893 6.444 26.509 1.00 65.25 70 PRO A O 1
ATOM 510 N N . ALA A 1 71 ? -16.092 6.791 26.150 1.00 66.12 71 ALA A N 1
ATOM 511 C CA . ALA A 1 71 ? -16.382 5.435 25.712 1.00 66.12 71 ALA A CA 1
ATOM 512 C C . ALA A 1 71 ? -15.814 5.240 24.298 1.00 66.12 71 ALA A C 1
ATOM 514 O O . ALA A 1 71 ? -16.542 5.192 23.310 1.00 66.12 71 ALA A O 1
ATOM 515 N N . VAL A 1 72 ? -14.487 5.188 24.173 1.00 68.38 72 VAL A N 1
ATOM 516 C CA . VAL A 1 72 ? -13.833 4.873 22.909 1.00 68.38 72 VAL A CA 1
ATOM 517 C C . VAL A 1 72 ? -14.034 3.381 22.693 1.00 68.38 72 VAL A C 1
ATOM 519 O O . VAL A 1 72 ? -13.469 2.549 23.407 1.00 68.38 72 VAL A O 1
ATOM 522 N N . SER A 1 73 ? -14.909 3.040 21.749 1.00 76.56 73 SER A N 1
ATOM 523 C CA . SER A 1 73 ? -15.179 1.652 21.393 1.00 76.56 73 SER A CA 1
ATOM 524 C C . SER A 1 73 ? -13.871 0.968 21.000 1.00 76.56 73 SER A C 1
ATOM 526 O O . SER A 1 73 ? -13.186 1.398 20.071 1.00 76.56 73 SER A O 1
ATOM 528 N N . ARG A 1 74 ? -13.525 -0.124 21.690 1.00 78.62 74 ARG A N 1
ATOM 529 C CA . ARG A 1 74 ? -12.341 -0.933 21.356 1.00 78.62 74 ARG A CA 1
ATOM 530 C C . ARG A 1 74 ? -12.396 -1.438 19.914 1.00 78.62 74 ARG A C 1
ATOM 532 O O . ARG A 1 74 ? -11.360 -1.541 19.271 1.00 78.62 74 ARG A O 1
ATOM 539 N N . ALA A 1 75 ? -13.599 -1.681 19.387 1.00 76.62 75 ALA A N 1
ATOM 540 C CA . ALA A 1 75 ? -13.789 -2.028 17.984 1.00 76.62 75 ALA A CA 1
ATOM 541 C C . ALA A 1 75 ? -13.371 -0.877 17.054 1.00 76.62 75 ALA A C 1
ATOM 543 O O . ALA A 1 75 ? -12.649 -1.114 16.093 1.00 76.62 75 ALA A O 1
ATOM 544 N N . ALA A 1 76 ? -13.739 0.369 17.371 1.00 79.31 76 ALA A N 1
ATOM 545 C CA . ALA A 1 76 ? -13.325 1.537 16.590 1.00 79.31 76 ALA A CA 1
ATOM 546 C C . ALA A 1 76 ? -11.801 1.730 16.612 1.00 79.31 76 ALA A C 1
ATOM 548 O O . ALA A 1 76 ? -11.201 1.995 15.574 1.00 79.31 76 ALA A O 1
ATOM 549 N N . VAL A 1 77 ? -11.162 1.524 17.768 1.00 81.75 77 VAL A N 1
ATOM 550 C CA . VAL A 1 77 ? -9.696 1.587 17.889 1.00 81.75 77 VAL A CA 1
ATOM 551 C C . VAL A 1 77 ? -9.029 0.479 17.072 1.00 81.75 77 VAL A C 1
ATOM 553 O O . VAL A 1 77 ? -8.104 0.760 16.319 1.00 81.75 77 VAL A O 1
ATOM 556 N N . ASN A 1 78 ? -9.525 -0.757 17.144 1.00 84.69 78 ASN A N 1
ATOM 557 C CA . ASN A 1 78 ? -8.970 -1.877 16.380 1.00 84.69 78 ASN A CA 1
ATOM 558 C C . ASN A 1 78 ? -9.158 -1.706 14.866 1.00 84.69 78 ASN A C 1
ATOM 560 O O . ASN A 1 78 ? -8.271 -2.073 14.103 1.00 84.69 78 ASN A O 1
ATOM 564 N N . ILE A 1 79 ? -10.271 -1.118 14.420 1.00 83.44 79 ILE A N 1
ATOM 565 C CA . ILE A 1 79 ? -10.505 -0.813 13.000 1.00 83.44 79 ILE A CA 1
ATOM 566 C C . ILE A 1 79 ? -9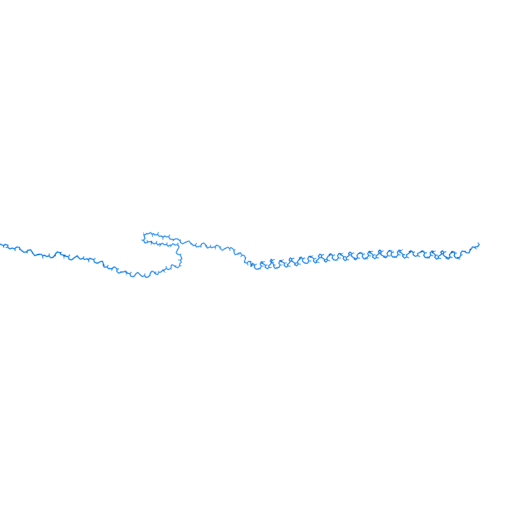.594 0.326 12.533 1.00 83.44 79 ILE A C 1
ATOM 568 O O . ILE A 1 79 ? -9.004 0.238 11.456 1.00 83.44 79 ILE A O 1
ATOM 572 N N . ALA A 1 80 ? -9.442 1.380 13.336 1.00 79.38 80 ALA A N 1
ATOM 573 C CA . ALA A 1 80 ? -8.575 2.503 12.999 1.00 79.38 80 ALA A CA 1
ATOM 574 C C . ALA A 1 80 ? -7.099 2.079 12.932 1.00 79.38 80 ALA A C 1
ATOM 576 O O . ALA A 1 80 ? -6.426 2.365 11.943 1.00 79.38 80 ALA A O 1
ATOM 577 N N . LEU A 1 81 ? -6.607 1.357 13.945 1.00 76.50 81 LEU A N 1
ATOM 578 C CA . LEU A 1 81 ? -5.211 0.918 14.013 1.00 76.50 81 LEU A CA 1
ATOM 579 C C . LEU A 1 81 ? -4.930 -0.278 13.092 1.00 76.50 81 LEU A C 1
ATOM 581 O O . LEU A 1 81 ? -3.980 -0.252 12.316 1.00 76.50 81 LEU A O 1
ATOM 585 N N . GLY A 1 82 ? -5.748 -1.327 13.178 1.00 76.94 82 GLY A N 1
ATOM 586 C CA . GLY A 1 82 ? -5.523 -2.596 12.484 1.00 76.94 82 GLY A CA 1
ATOM 587 C C . GLY A 1 82 ? -6.053 -2.635 11.053 1.00 76.94 82 GLY A C 1
ATOM 588 O O . GLY A 1 82 ? -5.503 -3.354 10.230 1.00 76.94 82 GLY A O 1
ATOM 589 N N . GLY A 1 83 ? -7.094 -1.864 10.736 1.00 84.75 83 GLY A N 1
ATOM 590 C CA . GLY A 1 83 ? -7.657 -1.787 9.388 1.00 84.75 83 GLY A CA 1
ATOM 591 C C . GLY A 1 83 ? -7.040 -0.650 8.585 1.00 84.75 83 GLY A C 1
ATOM 592 O O . GLY A 1 83 ? -6.209 -0.872 7.706 1.00 84.75 83 GLY A O 1
ATOM 593 N N . ILE A 1 84 ? -7.442 0.584 8.898 1.00 86.62 84 ILE A N 1
ATOM 594 C CA . ILE A 1 84 ? -7.069 1.775 8.119 1.00 86.62 84 ILE A CA 1
ATOM 595 C C . ILE A 1 84 ? -5.564 2.046 8.219 1.00 86.62 84 ILE A C 1
ATOM 597 O O . ILE A 1 84 ? -4.921 2.278 7.199 1.00 86.62 84 ILE A O 1
ATOM 601 N N . GLY A 1 85 ? -4.989 1.962 9.423 1.00 87.38 85 GLY A N 1
ATOM 602 C CA . GLY A 1 85 ? -3.553 2.149 9.636 1.00 87.38 85 GLY A CA 1
ATOM 603 C C . GLY A 1 85 ? -2.705 1.137 8.864 1.00 87.38 85 GLY A C 1
ATOM 604 O O . GLY A 1 85 ? -1.756 1.516 8.177 1.00 87.38 85 GLY A O 1
ATOM 605 N N . PHE A 1 86 ? -3.085 -0.140 8.901 1.00 88.75 86 PHE A N 1
ATOM 606 C CA . PHE A 1 86 ? -2.384 -1.187 8.161 1.00 88.75 86 PHE A CA 1
ATOM 607 C C . PHE A 1 86 ? -2.539 -1.041 6.641 1.00 88.75 86 PHE A C 1
ATOM 609 O O . PHE A 1 86 ? -1.553 -1.158 5.916 1.00 88.75 86 PHE A O 1
ATOM 616 N N . ALA A 1 87 ? -3.743 -0.734 6.146 1.00 89.94 87 ALA A N 1
ATOM 617 C CA . ALA A 1 87 ? -3.982 -0.507 4.721 1.00 89.94 87 ALA A CA 1
ATOM 618 C C . ALA A 1 87 ? -3.199 0.706 4.196 1.00 89.94 87 ALA A C 1
ATOM 620 O O . ALA A 1 87 ? -2.609 0.633 3.120 1.00 89.94 87 ALA A O 1
ATOM 621 N N . ALA A 1 88 ? -3.135 1.791 4.971 1.00 92.06 88 ALA A N 1
ATOM 622 C CA . ALA A 1 88 ? -2.343 2.968 4.633 1.00 92.06 88 ALA A CA 1
ATOM 623 C C . ALA A 1 88 ? -0.840 2.657 4.612 1.00 92.06 88 ALA A C 1
ATOM 625 O O . ALA A 1 88 ? -0.147 3.074 3.687 1.00 92.06 88 ALA A O 1
ATOM 626 N N . PHE A 1 89 ? -0.334 1.891 5.583 1.00 93.56 89 PHE A N 1
ATOM 627 C CA . PHE A 1 89 ? 1.074 1.491 5.615 1.00 93.56 89 PHE A CA 1
ATOM 628 C C . PHE A 1 89 ? 1.433 0.555 4.456 1.00 93.56 89 PHE A C 1
ATOM 630 O O . PHE A 1 89 ? 2.400 0.799 3.741 1.00 93.56 89 PHE A O 1
ATOM 637 N N . CYS A 1 90 ? 0.628 -0.485 4.230 1.00 93.62 90 CYS A N 1
ATOM 638 C CA . CYS A 1 90 ? 0.833 -1.449 3.150 1.00 93.62 90 CYS A CA 1
ATOM 639 C C . CYS A 1 90 ? 0.708 -0.786 1.770 1.00 93.62 90 CYS A C 1
ATOM 641 O O . CYS A 1 90 ? 1.586 -0.942 0.923 1.00 93.62 90 CYS A O 1
ATOM 643 N N . GLY A 1 91 ? -0.335 0.022 1.562 1.00 94.88 91 GLY A N 1
ATOM 644 C CA . GLY A 1 91 ? -0.523 0.793 0.335 1.00 94.88 91 GLY A CA 1
ATOM 645 C C . GLY A 1 91 ? 0.590 1.817 0.118 1.00 94.88 91 GLY A C 1
ATOM 646 O O . GLY A 1 91 ? 1.105 1.934 -0.991 1.00 94.88 91 GLY A O 1
ATOM 647 N N . GLY A 1 92 ? 1.022 2.503 1.178 1.00 94.25 92 GLY A N 1
ATOM 648 C CA . GLY A 1 92 ? 2.148 3.434 1.140 1.00 94.25 92 GLY A CA 1
ATOM 649 C C . GLY A 1 92 ? 3.459 2.749 0.763 1.00 94.25 92 GLY A C 1
ATOM 650 O O . GLY A 1 92 ? 4.181 3.252 -0.095 1.00 94.25 92 GLY A O 1
ATOM 651 N N . LEU A 1 93 ? 3.743 1.575 1.334 1.00 96.56 93 LEU A N 1
ATOM 652 C CA . LEU A 1 93 ? 4.933 0.793 1.001 1.00 96.56 9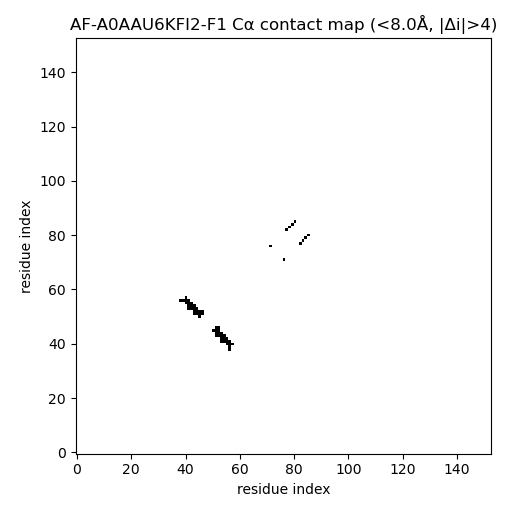3 LEU A CA 1
ATOM 653 C C . LEU A 1 93 ? 4.892 0.317 -0.456 1.00 96.56 93 LEU A C 1
ATOM 655 O O . LEU A 1 93 ? 5.876 0.471 -1.174 1.00 96.56 93 LEU A O 1
ATOM 659 N N . ALA A 1 94 ? 3.744 -0.183 -0.919 1.00 96.31 94 ALA A N 1
ATOM 660 C CA . ALA A 1 94 ? 3.561 -0.602 -2.305 1.00 96.31 94 ALA A CA 1
ATOM 661 C C . ALA A 1 94 ? 3.749 0.564 -3.292 1.00 96.31 94 ALA A C 1
ATOM 663 O O . ALA A 1 94 ? 4.476 0.420 -4.276 1.00 96.31 94 ALA A O 1
ATOM 664 N N . LEU A 1 95 ? 3.151 1.730 -3.017 1.00 97.31 95 LEU A N 1
ATOM 665 C CA . LEU A 1 95 ? 3.323 2.933 -3.837 1.00 97.31 95 LEU A CA 1
ATOM 666 C C . LEU A 1 95 ? 4.770 3.430 -3.827 1.00 97.31 95 LEU A C 1
ATOM 668 O O . LEU A 1 95 ? 5.284 3.795 -4.881 1.00 97.31 95 LEU A O 1
ATOM 672 N N . LEU A 1 96 ? 5.446 3.410 -2.676 1.00 97.62 96 LEU A N 1
ATOM 673 C CA . LEU A 1 96 ? 6.853 3.790 -2.567 1.00 97.62 96 LEU A CA 1
ATOM 674 C C . LEU A 1 96 ? 7.742 2.866 -3.407 1.00 97.62 96 LEU A C 1
ATOM 676 O O . LEU A 1 96 ? 8.565 3.345 -4.186 1.00 97.62 96 LEU A O 1
ATOM 680 N N . THR A 1 97 ? 7.557 1.548 -3.294 1.00 97.75 97 THR A N 1
ATOM 681 C CA . THR A 1 97 ? 8.294 0.568 -4.101 1.00 97.75 97 THR A CA 1
ATOM 682 C C . THR A 1 97 ? 8.027 0.764 -5.590 1.00 97.75 97 THR A C 1
ATOM 684 O O . THR A 1 97 ? 8.974 0.799 -6.374 1.00 97.75 97 THR A O 1
ATOM 687 N N . ALA A 1 98 ? 6.764 0.945 -5.986 1.00 97.69 98 ALA A N 1
ATOM 688 C CA . ALA A 1 98 ? 6.395 1.187 -7.378 1.00 97.69 98 ALA A CA 1
ATOM 689 C C . ALA A 1 98 ? 7.010 2.487 -7.919 1.00 97.69 98 ALA A C 1
ATOM 691 O O . ALA A 1 98 ? 7.531 2.502 -9.032 1.00 97.69 98 ALA A O 1
ATOM 692 N N . PHE A 1 99 ? 7.008 3.559 -7.126 1.00 97.75 99 PHE A N 1
ATOM 693 C CA . PHE A 1 99 ? 7.614 4.836 -7.492 1.00 97.75 99 PHE A CA 1
ATOM 694 C C . PHE A 1 99 ? 9.125 4.712 -7.705 1.00 97.75 99 PHE A C 1
ATOM 696 O O . PHE A 1 99 ? 9.639 5.142 -8.736 1.00 97.75 99 PHE A O 1
ATOM 703 N N . VAL A 1 100 ? 9.837 4.077 -6.769 1.00 98.19 100 VAL A N 1
ATOM 704 C CA . VAL A 1 100 ? 11.285 3.843 -6.891 1.00 98.19 100 VAL A CA 1
ATOM 705 C C . VAL A 1 100 ? 11.594 2.966 -8.104 1.00 98.19 100 VAL A C 1
ATOM 707 O O . VAL A 1 100 ? 12.511 3.278 -8.862 1.00 98.19 100 VAL A O 1
ATOM 710 N N . ALA A 1 101 ? 10.814 1.907 -8.334 1.00 98.19 101 ALA A N 1
ATOM 711 C CA . ALA A 1 101 ? 10.970 1.048 -9.503 1.00 98.19 101 ALA A CA 1
ATOM 712 C C . ALA A 1 101 ? 10.747 1.816 -10.816 1.00 98.19 101 ALA A C 1
ATOM 714 O O . ALA A 1 101 ? 11.539 1.681 -11.747 1.00 98.19 101 ALA A O 1
ATOM 715 N N . ALA A 1 102 ? 9.715 2.661 -10.882 1.00 98.19 102 ALA A N 1
ATOM 716 C CA . ALA A 1 102 ? 9.439 3.502 -12.043 1.00 98.19 102 ALA A CA 1
ATOM 717 C C . ALA A 1 102 ? 10.563 4.519 -12.291 1.00 98.19 102 ALA A C 1
ATOM 719 O O . ALA A 1 102 ? 10.990 4.690 -13.432 1.00 98.19 102 ALA A O 1
ATOM 720 N N . LEU A 1 103 ? 11.091 5.146 -11.235 1.00 98.56 103 LEU A N 1
ATOM 721 C CA . LEU A 1 103 ? 12.220 6.071 -11.331 1.00 98.56 103 LEU A CA 1
ATOM 722 C C . LEU A 1 103 ? 13.486 5.363 -11.832 1.00 98.56 103 LEU A C 1
ATOM 724 O O . LEU A 1 103 ? 14.156 5.864 -12.733 1.00 98.56 103 LEU A O 1
ATOM 728 N N . ALA A 1 104 ? 13.790 4.179 -11.299 1.00 98.31 104 ALA A N 1
ATOM 729 C CA . ALA A 1 104 ? 14.914 3.368 -11.754 1.00 98.31 104 ALA A CA 1
ATOM 730 C C . ALA A 1 104 ? 14.754 2.960 -13.226 1.00 98.31 104 ALA A C 1
ATOM 732 O O . ALA A 1 104 ? 15.697 3.097 -14.004 1.00 98.31 104 ALA A O 1
ATOM 733 N N . ALA A 1 105 ? 13.557 2.522 -13.632 1.00 98.38 105 ALA A N 1
ATOM 734 C CA . ALA A 1 105 ? 13.261 2.171 -15.018 1.00 98.38 105 ALA A CA 1
ATOM 735 C C . ALA A 1 105 ? 13.405 3.377 -15.958 1.00 98.38 105 ALA A C 1
ATOM 737 O O . ALA A 1 105 ? 14.012 3.252 -17.020 1.00 98.38 105 ALA A O 1
ATOM 738 N N . PHE A 1 106 ? 12.912 4.548 -15.553 1.00 98.06 106 PHE A N 1
ATOM 739 C CA . PHE A 1 106 ? 13.057 5.788 -16.312 1.00 98.06 106 PHE A CA 1
ATOM 740 C C . PHE A 1 106 ? 14.531 6.171 -16.492 1.00 98.06 106 PHE A C 1
ATOM 742 O O . PHE A 1 106 ? 14.973 6.405 -17.615 1.00 98.06 106 PHE A O 1
ATOM 749 N N . ILE A 1 107 ? 15.322 6.149 -15.415 1.00 98.50 107 ILE A N 1
ATOM 750 C CA . ILE A 1 107 ? 16.770 6.403 -15.478 1.00 98.50 107 ILE A CA 1
ATOM 751 C C . ILE A 1 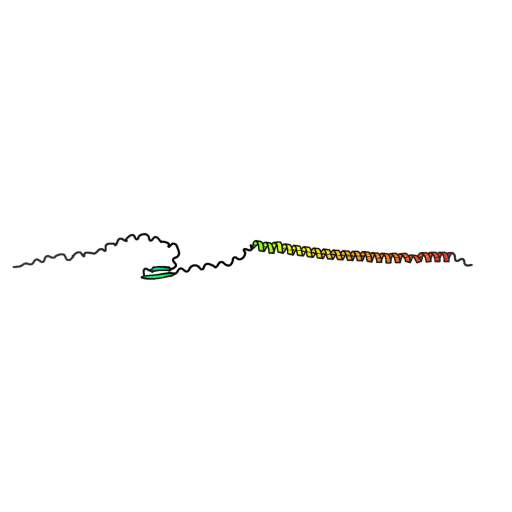107 ? 17.452 5.394 -16.407 1.00 98.50 107 ILE A C 1
ATOM 753 O O . ILE A 1 107 ? 18.260 5.779 -17.249 1.00 98.50 107 ILE A O 1
ATOM 757 N N . HIS A 1 108 ? 17.105 4.111 -16.305 1.00 98.62 108 HIS A N 1
ATOM 758 C CA . HIS A 1 108 ? 17.677 3.070 -17.154 1.00 98.62 108 HIS A CA 1
ATOM 759 C C . HIS A 1 108 ? 17.343 3.293 -18.637 1.00 98.62 108 HIS A C 1
ATOM 761 O O . HIS A 1 108 ? 18.217 3.159 -19.492 1.00 98.62 108 HIS A O 1
ATOM 767 N N . GLN A 1 109 ? 16.113 3.709 -18.953 1.00 98.44 109 GLN A N 1
ATOM 768 C CA . GLN A 1 109 ? 15.727 4.092 -20.313 1.00 98.44 109 GLN A CA 1
ATOM 769 C C . GLN A 1 109 ? 16.517 5.301 -20.823 1.00 98.44 109 GLN A C 1
ATOM 771 O O . GLN A 1 109 ? 16.955 5.282 -21.971 1.00 98.44 109 GLN A O 1
ATOM 776 N N . LEU A 1 110 ? 16.761 6.316 -19.987 1.00 98.50 110 LEU A N 1
ATOM 777 C CA . LEU A 1 110 ? 17.603 7.458 -20.363 1.00 98.50 110 LEU A CA 1
ATOM 778 C C . LEU A 1 110 ? 19.052 7.040 -20.640 1.00 98.50 110 LEU A C 1
ATOM 780 O O . LEU A 1 110 ? 19.647 7.509 -21.610 1.00 98.50 110 LEU A O 1
ATOM 784 N N . ILE A 1 111 ? 19.608 6.132 -19.834 1.00 98.31 111 ILE A N 1
ATOM 785 C CA . ILE A 1 111 ? 20.952 5.580 -20.051 1.00 98.31 111 ILE A CA 1
ATOM 786 C C . ILE A 1 111 ? 21.006 4.814 -21.375 1.00 98.31 111 ILE A C 1
ATOM 788 O O . ILE A 1 111 ? 21.917 5.042 -22.169 1.00 98.31 111 ILE A O 1
ATOM 792 N N . ILE A 1 112 ? 20.029 3.941 -21.644 1.00 98.06 112 ILE A N 1
ATOM 793 C CA . ILE A 1 112 ? 19.954 3.189 -22.904 1.00 98.06 112 ILE A CA 1
ATOM 794 C C . ILE A 1 112 ? 19.842 4.149 -24.089 1.00 98.06 112 ILE A C 1
ATOM 796 O O . ILE A 1 112 ? 20.571 3.998 -25.067 1.00 98.06 112 ILE A O 1
ATOM 800 N N . LEU A 1 113 ? 18.980 5.161 -23.998 1.00 98.06 113 LEU A N 1
ATOM 801 C CA . LEU A 1 113 ? 18.829 6.174 -25.039 1.00 98.06 113 LEU A CA 1
ATOM 802 C C . LEU A 1 113 ? 20.159 6.886 -25.319 1.00 98.06 113 LEU A C 1
ATOM 804 O O . LEU A 1 113 ? 20.578 6.974 -26.473 1.00 98.06 113 LEU A O 1
ATOM 808 N N . ALA A 1 114 ? 20.851 7.342 -24.275 1.00 97.81 114 ALA A N 1
ATOM 809 C CA . ALA A 1 114 ? 22.155 7.985 -24.407 1.00 97.81 114 ALA A CA 1
ATOM 810 C C . ALA A 1 114 ? 23.198 7.043 -25.031 1.00 97.81 114 ALA A C 1
ATOM 812 O O . ALA A 1 114 ? 23.931 7.447 -25.935 1.00 97.81 114 ALA A O 1
ATOM 813 N N . ALA A 1 115 ? 23.230 5.780 -24.600 1.00 97.94 115 ALA A N 1
ATOM 814 C CA . ALA A 1 115 ? 24.135 4.768 -25.130 1.00 97.94 115 ALA A CA 1
ATOM 815 C C . ALA A 1 115 ? 23.887 4.494 -26.618 1.00 97.94 115 ALA A C 1
ATOM 817 O O . ALA A 1 115 ? 24.843 4.368 -27.378 1.00 97.94 115 ALA A O 1
ATOM 818 N N . VAL A 1 116 ? 22.627 4.446 -27.057 1.00 98.00 116 VAL A N 1
ATOM 819 C CA . VAL A 1 116 ? 22.272 4.242 -28.470 1.00 98.00 116 VAL A CA 1
ATOM 820 C C . VAL A 1 116 ? 22.659 5.451 -29.313 1.00 98.00 116 VAL A C 1
ATOM 822 O O . VAL A 1 116 ? 23.246 5.280 -30.378 1.00 98.00 116 VAL A O 1
ATOM 825 N N . ILE A 1 117 ? 22.385 6.669 -28.840 1.00 96.81 117 ILE A N 1
ATOM 826 C CA . ILE A 1 117 ? 22.768 7.896 -29.553 1.00 96.81 117 ILE A CA 1
ATOM 827 C C . ILE A 1 117 ? 24.291 7.965 -29.698 1.00 96.81 117 ILE A C 1
ATOM 829 O O . ILE A 1 117 ? 24.803 8.167 -30.799 1.00 96.81 117 ILE A O 1
ATOM 833 N N . PHE A 1 118 ? 25.023 7.748 -28.604 1.00 95.62 118 PHE A N 1
ATOM 834 C CA . PHE A 1 118 ? 26.481 7.803 -28.612 1.00 95.62 118 PHE A CA 1
ATOM 835 C C . PHE A 1 118 ? 27.096 6.654 -29.419 1.00 95.62 118 PHE A C 1
ATOM 837 O O . PHE A 1 118 ? 27.959 6.878 -30.265 1.00 95.62 118 PHE A O 1
ATOM 844 N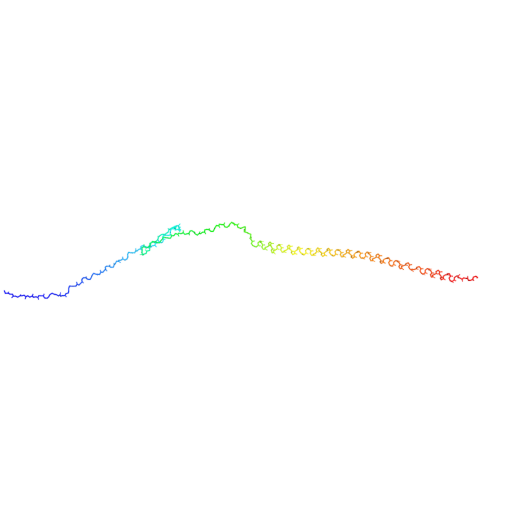 N . GLY A 1 119 ? 26.622 5.426 -29.215 1.00 94.75 119 GLY A N 1
ATOM 845 C CA . GLY A 1 119 ? 27.068 4.248 -29.954 1.00 94.75 119 GLY A CA 1
ATOM 846 C C . GLY A 1 119 ? 26.795 4.368 -31.452 1.00 94.75 119 GLY A C 1
ATOM 847 O O . GLY A 1 119 ? 27.670 4.062 -32.257 1.00 94.75 119 GLY A O 1
ATOM 848 N N . GLY A 1 120 ? 25.626 4.889 -31.834 1.00 92.88 120 GLY A N 1
ATOM 849 C CA . GLY A 1 120 ? 25.280 5.186 -33.222 1.00 92.88 120 GLY A CA 1
ATOM 850 C C . GLY A 1 120 ? 26.190 6.249 -33.834 1.00 92.88 120 GLY A C 1
ATOM 851 O O . GLY A 1 120 ? 26.696 6.057 -34.938 1.00 92.88 120 GLY A O 1
ATOM 852 N N . TRP A 1 121 ? 26.476 7.331 -33.107 1.00 94.06 121 TRP A N 1
ATOM 853 C CA . TRP A 1 121 ? 27.421 8.363 -33.546 1.00 94.06 121 TRP A CA 1
ATOM 854 C C . TRP A 1 121 ? 28.831 7.800 -33.777 1.00 94.06 121 TRP A C 1
ATOM 856 O O . TRP A 1 121 ? 29.425 8.024 -34.833 1.00 94.06 121 TRP A O 1
ATOM 866 N N . ILE A 1 122 ? 29.354 7.014 -32.831 1.00 90.81 122 ILE A N 1
ATOM 867 C CA . ILE A 1 122 ? 30.655 6.344 -32.968 1.00 90.81 122 ILE A CA 1
ATOM 868 C C . ILE A 1 122 ? 30.642 5.349 -34.133 1.00 90.81 122 ILE A C 1
ATOM 870 O O . ILE A 1 122 ? 31.593 5.316 -34.912 1.00 90.81 122 ILE A O 1
ATOM 874 N N . ALA A 1 123 ? 29.566 4.579 -34.306 1.00 90.00 123 ALA A N 1
ATOM 875 C CA . ALA A 1 123 ? 29.422 3.662 -35.431 1.00 90.00 123 ALA A CA 1
ATOM 876 C C . ALA A 1 123 ? 29.500 4.414 -36.764 1.00 90.00 123 ALA A C 1
ATOM 878 O O . ALA A 1 123 ? 30.270 4.021 -37.638 1.00 90.00 123 ALA A O 1
ATOM 879 N N . VAL A 1 124 ? 28.784 5.534 -36.904 1.00 90.62 124 VAL A N 1
ATOM 880 C CA . VAL A 1 124 ? 28.867 6.389 -38.097 1.00 90.62 124 VAL A CA 1
ATOM 881 C C . VAL A 1 124 ? 30.300 6.859 -38.332 1.00 90.62 124 VAL A C 1
ATOM 883 O O . VAL A 1 124 ? 30.774 6.775 -39.462 1.00 90.62 124 VAL A O 1
ATOM 886 N N . GLN A 1 125 ? 31.023 7.295 -37.298 1.00 86.88 125 GLN A N 1
ATOM 887 C CA . GLN A 1 125 ? 32.420 7.712 -37.454 1.00 86.88 125 GLN A CA 1
ATOM 888 C C . GLN A 1 125 ? 33.329 6.569 -37.916 1.00 86.88 125 GLN A C 1
ATOM 890 O O . GLN A 1 125 ? 34.108 6.755 -38.847 1.00 86.88 125 GLN A O 1
ATOM 895 N N . VAL A 1 126 ? 33.220 5.382 -37.315 1.00 85.06 126 VAL A N 1
ATOM 896 C CA . VAL A 1 126 ? 34.052 4.220 -37.666 1.00 85.06 126 VAL A CA 1
ATOM 897 C C . VAL A 1 126 ? 33.735 3.720 -39.077 1.00 85.06 126 VAL A C 1
ATOM 899 O O . VAL A 1 126 ? 34.648 3.519 -39.881 1.00 85.06 126 VAL A O 1
ATOM 902 N N . PHE A 1 127 ? 32.453 3.558 -39.413 1.00 83.06 127 PHE A N 1
ATOM 903 C CA . PHE A 1 127 ? 32.032 3.097 -40.737 1.00 83.06 127 PHE A CA 1
ATOM 904 C C . PHE A 1 127 ? 32.325 4.136 -41.831 1.00 83.06 127 PHE A C 1
ATOM 906 O O . PHE A 1 127 ? 32.804 3.768 -42.904 1.00 83.06 127 PHE A O 1
ATOM 913 N N . SER A 1 128 ? 32.130 5.430 -41.560 1.00 74.50 128 SER A N 1
ATOM 914 C CA . SER A 1 128 ? 32.459 6.509 -42.502 1.00 74.50 128 SER A CA 1
ATOM 915 C C . SER A 1 128 ? 33.972 6.660 -42.698 1.00 74.50 128 SER A C 1
ATOM 917 O O . SER A 1 128 ? 34.440 6.719 -43.836 1.00 74.50 128 SER A O 1
ATOM 919 N N . ALA A 1 129 ? 34.777 6.601 -41.632 1.00 66.38 129 ALA A N 1
ATOM 920 C CA . ALA A 1 129 ? 36.238 6.645 -41.739 1.00 66.38 129 ALA A CA 1
ATOM 921 C C . ALA A 1 129 ? 36.808 5.449 -42.525 1.00 66.38 129 ALA A C 1
ATOM 923 O O . ALA A 1 129 ? 37.778 5.603 -43.271 1.00 66.38 129 ALA A O 1
ATOM 924 N N . ASN A 1 130 ? 36.189 4.268 -42.428 1.00 62.78 130 ASN A N 1
ATOM 925 C CA . ASN A 1 130 ? 36.564 3.124 -43.260 1.00 62.78 130 ASN A CA 1
ATOM 926 C C . ASN A 1 130 ? 36.168 3.295 -44.737 1.00 62.78 130 ASN A C 1
ATOM 928 O O . ASN A 1 130 ? 36.858 2.759 -45.603 1.00 62.78 130 ASN A O 1
ATOM 932 N N . SER A 1 131 ? 35.124 4.071 -45.050 1.00 59.56 131 SER A N 1
ATOM 933 C CA . SER A 1 131 ? 34.724 4.348 -46.439 1.00 59.56 131 SER A CA 1
ATOM 934 C C . SER A 1 131 ? 35.754 5.199 -47.202 1.00 59.56 131 SER A C 1
ATOM 936 O O . SER A 1 131 ? 35.963 5.007 -48.400 1.00 59.56 131 SER A O 1
ATOM 938 N N . HIS A 1 132 ? 36.491 6.079 -46.513 1.00 58.91 132 HIS A N 1
ATOM 939 C CA . HIS A 1 132 ? 37.549 6.902 -47.119 1.00 58.91 132 HIS A CA 1
ATOM 940 C C . HIS A 1 132 ? 38.872 6.156 -47.357 1.00 58.91 132 HIS A C 1
ATOM 942 O O . HIS A 1 132 ? 39.722 6.634 -48.113 1.00 58.91 132 HIS A O 1
ATOM 948 N N . ARG A 1 133 ? 39.041 4.936 -46.823 1.00 58.00 133 ARG A N 1
ATOM 949 C CA . ARG A 1 133 ? 40.181 4.067 -47.181 1.00 58.00 133 ARG A CA 1
ATOM 950 C C . ARG A 1 133 ? 40.112 3.536 -48.623 1.00 58.00 133 ARG A C 1
ATOM 952 O O . ARG A 1 133 ? 41.078 2.941 -49.095 1.00 58.00 133 ARG A O 1
ATOM 959 N N . GLY A 1 134 ? 39.039 3.833 -49.364 1.00 57.00 134 GLY A N 1
ATOM 960 C CA . GLY A 1 134 ? 38.923 3.603 -50.810 1.00 57.00 134 GLY A CA 1
ATOM 961 C C . GLY A 1 134 ? 39.862 4.447 -51.688 1.00 57.00 134 GLY A C 1
ATOM 962 O O . GLY A 1 134 ? 39.981 4.174 -52.882 1.00 57.00 134 GLY A O 1
ATOM 963 N N . SER A 1 135 ? 40.594 5.417 -51.120 1.00 58.00 135 SER A N 1
ATOM 964 C CA . SER A 1 135 ? 41.631 6.181 -51.841 1.00 58.00 135 SER A CA 1
ATOM 965 C C . SER A 1 135 ? 42.730 5.283 -52.446 1.00 58.00 135 SER A C 1
ATOM 967 O O . SER A 1 135 ? 43.342 5.632 -53.454 1.00 58.00 135 SER A O 1
ATOM 969 N N . GLY A 1 136 ? 42.929 4.068 -51.918 1.00 59.31 136 GLY A N 1
ATOM 970 C CA . GLY A 1 136 ? 43.848 3.085 -52.498 1.00 59.31 136 GLY A CA 1
ATOM 971 C C . GLY A 1 136 ? 43.460 2.622 -53.909 1.00 59.31 136 GLY A C 1
ATOM 972 O O . GLY A 1 136 ? 44.336 2.436 -54.752 1.00 59.31 136 GLY A O 1
ATOM 973 N N . THR A 1 137 ? 42.168 2.485 -54.218 1.00 62.66 137 THR A N 1
ATOM 974 C CA . THR A 1 137 ? 41.711 2.011 -55.538 1.00 62.66 137 THR A CA 1
ATOM 975 C C . THR A 1 137 ? 42.010 3.044 -56.619 1.00 62.66 137 THR A C 1
ATOM 977 O O . THR A 1 137 ? 42.515 2.697 -57.685 1.00 62.66 137 THR A O 1
ATOM 980 N N . THR A 1 138 ? 41.817 4.330 -56.325 1.00 67.38 138 THR A N 1
ATOM 981 C CA . THR A 1 138 ? 42.097 5.415 -57.273 1.00 67.38 138 THR A CA 1
ATOM 982 C C . THR A 1 138 ? 43.597 5.575 -57.528 1.00 67.38 138 THR A C 1
ATOM 984 O O . THR A 1 138 ? 43.997 5.757 -58.678 1.00 67.38 138 THR A O 1
ATOM 987 N N . VAL A 1 139 ? 44.452 5.453 -56.501 1.00 66.50 139 VAL A N 1
ATOM 988 C CA . VAL A 1 139 ? 45.917 5.497 -56.685 1.00 66.50 139 VAL A CA 1
ATOM 989 C C . VAL A 1 139 ? 46.418 4.266 -57.443 1.00 66.50 139 VAL A C 1
ATOM 991 O O . VAL A 1 139 ? 47.273 4.409 -58.315 1.00 66.50 139 VAL A O 1
ATOM 994 N N . ASN A 1 140 ? 45.864 3.076 -57.186 1.00 70.81 140 ASN A N 1
ATOM 995 C CA . ASN A 1 140 ? 46.214 1.857 -57.921 1.00 70.81 140 ASN A CA 1
ATOM 996 C C . ASN A 1 140 ? 45.775 1.918 -59.391 1.00 70.81 140 ASN A C 1
ATOM 998 O O . ASN A 1 140 ? 46.566 1.572 -60.266 1.00 70.81 140 ASN A O 1
ATOM 1002 N N . ILE A 1 141 ? 44.576 2.435 -59.684 1.00 69.81 141 ILE A N 1
ATOM 1003 C CA . ILE A 1 141 ? 44.118 2.674 -61.063 1.00 69.81 141 ILE A CA 1
ATOM 1004 C C . ILE A 1 141 ? 45.020 3.709 -61.744 1.00 69.81 141 ILE A C 1
ATOM 1006 O O . ILE A 1 141 ? 45.495 3.475 -62.854 1.00 69.81 141 ILE A O 1
ATOM 1010 N N . ARG A 1 142 ? 45.335 4.827 -61.076 1.00 70.44 142 ARG 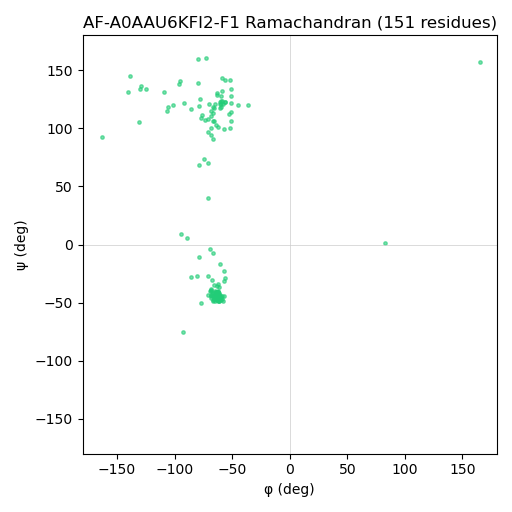A N 1
ATOM 1011 C CA . ARG A 1 142 ? 46.196 5.877 -61.643 1.00 70.44 142 ARG A CA 1
ATOM 1012 C C . ARG A 1 142 ? 47.626 5.371 -61.884 1.00 70.44 142 ARG A C 1
ATOM 1014 O O . ARG A 1 142 ? 48.185 5.632 -62.946 1.00 70.44 142 ARG A O 1
ATOM 1021 N N . LYS A 1 143 ? 48.197 4.580 -60.965 1.00 71.62 143 LYS A N 1
ATOM 1022 C CA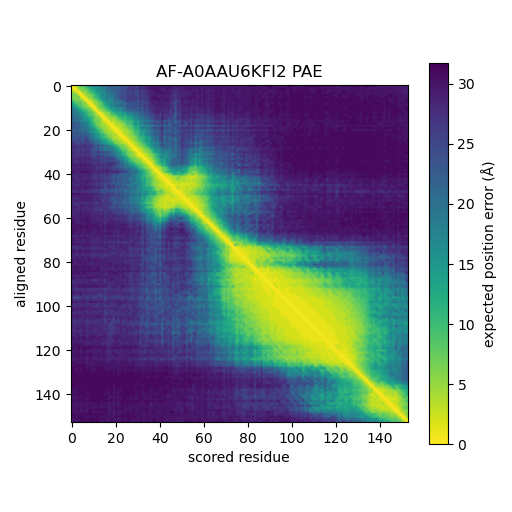 . LYS A 1 143 ? 49.490 3.899 -61.167 1.00 71.62 143 LYS A CA 1
ATOM 1023 C C . LYS A 1 143 ? 49.440 2.890 -62.311 1.00 71.62 143 LYS A C 1
ATOM 1025 O O . LYS A 1 143 ? 50.389 2.830 -63.085 1.00 71.62 143 LYS A O 1
ATOM 1030 N N . ALA A 1 144 ? 48.364 2.116 -62.438 1.00 73.56 144 ALA A N 1
ATOM 1031 C CA . ALA A 1 144 ? 48.216 1.140 -63.514 1.00 73.56 144 ALA A CA 1
ATOM 1032 C C . ALA A 1 144 ? 48.139 1.814 -64.893 1.00 73.56 144 ALA A C 1
ATOM 1034 O O . ALA A 1 144 ? 48.774 1.344 -65.834 1.00 73.56 144 ALA A O 1
ATOM 1035 N N . VAL A 1 145 ? 47.432 2.942 -65.002 1.00 74.19 145 VAL A N 1
ATOM 1036 C CA . VAL A 1 145 ? 47.358 3.733 -66.241 1.00 74.19 145 VAL A CA 1
ATOM 1037 C C . VAL A 1 145 ? 48.719 4.337 -66.593 1.00 74.19 145 VAL A C 1
ATOM 1039 O O . VAL A 1 145 ? 49.166 4.183 -67.724 1.00 74.19 145 VAL A O 1
ATOM 1042 N N . ILE A 1 146 ? 49.420 4.950 -65.633 1.00 75.38 146 ILE A N 1
ATOM 1043 C CA . ILE A 1 146 ? 50.756 5.529 -65.868 1.00 75.38 146 ILE A CA 1
ATOM 1044 C C . ILE A 1 146 ? 51.772 4.444 -66.250 1.00 75.38 146 ILE A C 1
ATOM 1046 O O . ILE A 1 146 ? 52.530 4.626 -67.195 1.00 75.38 146 ILE A O 1
ATOM 1050 N N . LYS A 1 147 ? 51.753 3.284 -65.582 1.00 71.25 147 LYS A N 1
ATOM 1051 C CA . LYS A 1 147 ? 52.622 2.146 -65.922 1.00 71.25 147 LYS A CA 1
ATOM 1052 C C . LYS A 1 147 ? 52.355 1.620 -67.337 1.00 71.25 147 LYS A C 1
ATOM 1054 O O . LYS A 1 147 ? 53.291 1.215 -68.015 1.00 71.25 147 LYS A O 1
ATOM 1059 N N . ARG A 1 148 ? 51.093 1.611 -67.781 1.00 65.62 148 ARG A N 1
ATOM 1060 C CA . ARG A 1 148 ? 50.692 1.104 -69.104 1.00 65.62 148 ARG A CA 1
ATOM 1061 C C . ARG A 1 148 ? 50.935 2.108 -70.236 1.00 65.62 148 ARG A C 1
ATOM 1063 O O . ARG A 1 148 ? 51.169 1.678 -71.356 1.00 65.62 148 ARG A O 1
ATOM 1070 N N . ASN A 1 149 ? 50.923 3.407 -69.935 1.00 65.69 149 ASN A N 1
ATOM 1071 C CA . ASN A 1 149 ? 51.237 4.488 -70.876 1.00 65.69 149 ASN A CA 1
ATOM 1072 C C . ASN A 1 149 ? 52.700 4.954 -70.823 1.00 65.69 149 ASN A C 1
ATOM 1074 O O . ASN A 1 149 ? 53.035 5.951 -71.458 1.00 65.69 149 ASN A O 1
ATOM 1078 N N . HIS A 1 150 ? 53.577 4.257 -70.096 1.00 69.56 150 HIS A N 1
ATOM 1079 C CA . HIS A 1 150 ? 55.008 4.547 -70.105 1.00 69.56 150 HIS A CA 1
ATOM 1080 C C . HIS A 1 150 ? 55.638 4.047 -71.414 1.00 69.56 150 HIS A C 1
ATOM 1082 O O . HIS A 1 150 ? 56.320 3.020 -71.460 1.00 69.56 150 HIS A O 1
ATOM 1088 N N . PHE A 1 151 ? 55.365 4.769 -72.499 1.00 64.12 151 PHE A N 1
ATOM 1089 C CA . PHE A 1 151 ? 56.133 4.675 -73.729 1.00 64.12 151 PHE A CA 1
ATOM 1090 C C . PHE A 1 151 ? 57.528 5.223 -73.431 1.00 64.12 151 PHE A C 1
ATOM 1092 O O . PHE A 1 151 ? 57.687 6.400 -73.114 1.00 64.12 151 PHE A O 1
ATOM 1099 N N . HIS A 1 152 ? 58.520 4.336 -73.471 1.00 61.97 152 HIS A N 1
ATOM 1100 C CA . HIS A 1 152 ? 59.919 4.733 -73.506 1.00 61.97 152 HIS A CA 1
ATOM 1101 C C . HIS A 1 152 ? 60.124 5.430 -74.854 1.00 61.97 152 HIS A C 1
ATOM 1103 O O . HIS A 1 152 ? 60.037 4.775 -75.893 1.00 61.97 152 HIS A O 1
ATOM 1109 N N . GLY A 1 153 ? 60.258 6.755 -74.816 1.00 55.75 153 GLY A N 1
ATOM 1110 C CA . GLY A 1 153 ? 60.864 7.508 -75.911 1.00 55.75 153 GLY A CA 1
ATOM 1111 C C . GLY A 1 153 ? 62.354 7.221 -75.975 1.00 55.75 153 GLY A C 1
ATOM 1112 O O . GLY A 1 153 ? 62.942 6.989 -74.892 1.00 55.75 153 GLY A O 1
#

Radius of gyration: 68.83 Å; Cα contacts (8 Å, |Δi|>4): 29; chains: 1; bounding box: 125×60×214 Å

Nearest PDB structures (foldseek):
  9c3c-assembly1_b  TM=2.110E-01  e=5.004E+00  Oryctolagus cuniculus
  8yt8-assembly1_B  TM=2.384E-01  e=7.950E+00  Mus musculus
  8yt8-assembly1_D  TM=2.403E-01  e=9.074E+00  Mus musculus